Protein AF-A0A662VG75-F1 (afdb_monomer_lite)

Sequence (73 aa):
MKIILIAGMPGSGKSIVAKAARDLGLKVYNMGDVVREYTKKFYGVITPETMRETSRKLREVYGKNIVAVKTLE

Secondary structure (DSSP, 8-state):
---------TTSSHHHHHHHHHHTT-----HHHHHHHHHHHHHSS--HHHHHHHHHHHHHHH-TTHHHHHHH-

Foldseek 3Di:
DDDDDQDDDPPPCSVVVQVVCVVVVHDHWDLLVLLVVVLCVVPVDDDPVSSVVSLVVCCVPPNDCRSVVVRVD

Structure (mmCIF, N/CA/C/O backbone):
data_AF-A0A662VG75-F1
#
_entry.id   AF-A0A662VG75-F1
#
loop_
_atom_site.group_PDB
_atom_site.id
_atom_site.type_symbol
_atom_site.label_atom_id
_atom_site.label_alt_id
_atom_site.label_comp_id
_atom_site.label_asym_id
_atom_site.label_entity_id
_atom_site.label_seq_id
_atom_site.pdbx_PDB_ins_code
_atom_site.Cartn_x
_atom_site.Cartn_y
_atom_site.Cartn_z
_atom_site.occupancy
_atom_site.B_iso_or_equiv
_atom_site.auth_seq_id
_atom_site.auth_comp_id
_atom_site.auth_asym_id
_atom_site.auth_atom_id
_atom_site.pdbx_PDB_model_num
ATOM 1 N N . MET A 1 1 ? -21.584 -5.747 6.412 1.00 84.12 1 MET A N 1
ATOM 2 C CA . MET A 1 1 ? -20.239 -5.356 6.899 1.00 84.12 1 MET A CA 1
ATOM 3 C C . MET A 1 1 ? -19.966 -3.916 6.4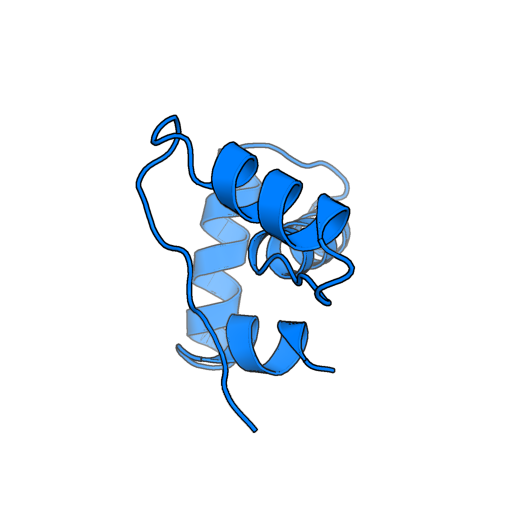82 1.00 84.12 1 M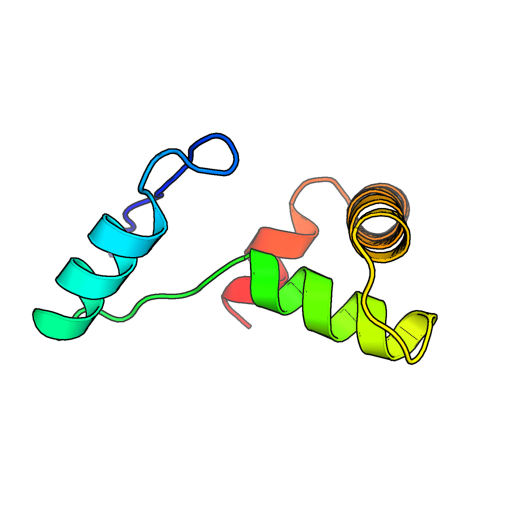ET A C 1
ATOM 5 O O . MET A 1 1 ? -20.342 -3.565 5.372 1.00 84.12 1 MET A O 1
ATOM 9 N N . LYS A 1 2 ? -19.379 -3.077 7.346 1.00 91.06 2 LYS A N 1
ATOM 10 C CA . LYS A 1 2 ? -19.010 -1.691 6.995 1.00 91.06 2 LYS A CA 1
ATOM 11 C C . LYS A 1 2 ? -17.546 -1.647 6.546 1.00 91.06 2 LYS A C 1
ATOM 13 O O . LYS A 1 2 ? -16.714 -2.304 7.160 1.00 91.06 2 LYS A O 1
ATOM 18 N N . ILE A 1 3 ? -17.250 -0.880 5.498 1.00 93.31 3 ILE A N 1
ATOM 19 C CA . ILE A 1 3 ? -15.891 -0.654 4.982 1.00 93.31 3 ILE A CA 1
ATOM 20 C C . ILE A 1 3 ? -15.630 0.850 5.004 1.00 93.31 3 ILE A C 1
ATOM 22 O O . ILE A 1 3 ? -16.480 1.628 4.573 1.00 93.31 3 ILE A O 1
ATOM 26 N N . ILE A 1 4 ? -14.462 1.252 5.503 1.00 94.81 4 ILE A N 1
ATOM 27 C CA . ILE A 1 4 ? -14.015 2.647 5.521 1.00 94.81 4 ILE A CA 1
ATOM 28 C C . ILE A 1 4 ? -12.874 2.783 4.514 1.00 94.81 4 ILE A C 1
ATOM 30 O O . ILE A 1 4 ? -11.863 2.090 4.623 1.00 94.81 4 ILE A O 1
ATOM 34 N N . LEU A 1 5 ? -13.039 3.668 3.531 1.00 96.06 5 LEU A N 1
ATOM 35 C CA . LEU A 1 5 ? -12.023 3.951 2.520 1.00 96.06 5 LEU A CA 1
ATOM 36 C C . LEU A 1 5 ? -11.261 5.221 2.894 1.00 96.06 5 LEU A C 1
ATOM 38 O O . LEU A 1 5 ? -11.856 6.282 3.062 1.00 96.06 5 LEU A O 1
ATOM 42 N N . ILE A 1 6 ? -9.937 5.111 2.999 1.00 95.75 6 ILE A N 1
ATOM 43 C CA . ILE A 1 6 ? -9.048 6.242 3.282 1.00 95.75 6 ILE A CA 1
ATOM 44 C C . ILE A 1 6 ? -8.314 6.603 1.989 1.00 95.75 6 ILE A C 1
ATOM 46 O O . ILE A 1 6 ? -7.524 5.811 1.474 1.00 95.75 6 ILE A O 1
ATOM 50 N N . ALA A 1 7 ? -8.545 7.811 1.478 1.00 94.88 7 ALA A N 1
ATOM 51 C CA . ALA A 1 7 ? -7.899 8.335 0.277 1.00 94.88 7 ALA A CA 1
ATOM 52 C C . ALA A 1 7 ? -7.211 9.679 0.560 1.00 94.88 7 ALA A C 1
ATOM 54 O O . ALA A 1 7 ? -7.575 10.399 1.485 1.00 94.88 7 ALA A O 1
ATOM 55 N N . GLY A 1 8 ? -6.193 10.015 -0.235 1.00 94.38 8 GLY A N 1
ATOM 56 C CA . GLY A 1 8 ? -5.504 11.303 -0.148 1.00 94.38 8 GLY A CA 1
ATOM 57 C C . GLY A 1 8 ? -4.174 11.323 -0.899 1.00 94.38 8 GLY A C 1
ATOM 58 O O . GLY A 1 8 ? -3.544 10.278 -1.100 1.00 94.38 8 GLY A O 1
ATOM 59 N N . MET A 1 9 ? -3.724 12.512 -1.298 1.00 92.75 9 MET A N 1
ATOM 60 C CA . MET A 1 9 ? -2.450 12.724 -2.002 1.00 92.75 9 MET A CA 1
ATOM 61 C C . MET A 1 9 ? -1.240 12.319 -1.142 1.00 92.75 9 MET A C 1
ATOM 63 O O . MET A 1 9 ? -1.352 12.260 0.086 1.00 92.75 9 MET A O 1
ATOM 67 N N . PRO A 1 10 ? -0.078 11.961 -1.722 1.00 89.94 10 PRO A N 1
ATOM 68 C CA . PRO A 1 10 ? 1.153 11.743 -0.951 1.00 89.94 10 PRO A CA 1
ATOM 69 C C . PRO A 1 10 ? 1.391 12.869 0.073 1.00 89.94 10 PRO A C 1
ATOM 71 O O . PRO A 1 10 ? 1.149 14.029 -0.228 1.00 89.94 10 PRO A O 1
ATOM 74 N N . GLY A 1 11 ? 1.779 12.518 1.303 1.00 92.38 11 GLY A N 1
ATOM 75 C CA . GLY A 1 11 ? 1.953 13.490 2.394 1.00 92.38 11 GLY A CA 1
ATOM 76 C C . GLY A 1 11 ? 0.677 13.935 3.129 1.00 92.38 11 GLY A C 1
ATOM 77 O O . GLY A 1 11 ? 0.788 14.516 4.198 1.00 92.38 11 GLY A O 1
ATOM 78 N N . SER A 1 12 ? -0.533 13.594 2.663 1.00 95.50 12 SER A N 1
ATOM 79 C CA . SER A 1 12 ? -1.806 14.057 3.262 1.00 95.50 12 SER A CA 1
ATOM 80 C C . SER A 1 12 ? -2.174 13.472 4.641 1.00 95.50 12 SER A C 1
ATOM 82 O O . SER A 1 12 ? -3.326 13.558 5.052 1.00 95.50 12 SER A O 1
ATOM 84 N N . GLY A 1 13 ? -1.269 12.764 5.321 1.00 95.25 13 GLY A N 1
ATOM 85 C CA . GLY A 1 13 ? -1.545 12.180 6.643 1.00 95.25 13 GLY A CA 1
ATOM 86 C C . GLY A 1 13 ? -2.426 10.920 6.665 1.00 95.25 13 GLY A C 1
ATOM 87 O O . GLY A 1 13 ? -2.674 10.375 7.734 1.00 95.25 13 GLY A O 1
ATOM 88 N N . LYS A 1 14 ? -2.846 10.370 5.518 1.00 95.69 14 LYS A N 1
ATOM 89 C CA . LYS A 1 14 ? -3.668 9.135 5.448 1.00 95.69 14 LYS A CA 1
ATOM 90 C C . LYS A 1 14 ? -3.093 7.934 6.223 1.00 95.69 14 LYS A C 1
ATOM 92 O O . LYS A 1 14 ? -3.848 7.155 6.799 1.00 95.69 14 LYS A O 1
ATOM 97 N N . SER A 1 15 ? -1.767 7.804 6.294 1.00 94.38 15 SER A N 1
ATOM 98 C CA . SER A 1 15 ? -1.106 6.746 7.074 1.00 94.38 15 SER A CA 1
ATOM 99 C C . SER A 1 15 ? -1.293 6.909 8.588 1.00 94.38 15 SER A C 1
ATOM 101 O O . SER A 1 15 ? -1.265 5.910 9.299 1.00 94.38 15 SER A O 1
ATOM 103 N N . ILE A 1 16 ? -1.514 8.136 9.076 1.00 96.94 16 ILE A N 1
ATOM 104 C CA . ILE A 1 16 ? -1.804 8.426 10.488 1.00 96.94 16 ILE A CA 1
ATOM 105 C C . ILE A 1 16 ? -3.180 7.860 10.847 1.00 96.94 16 ILE A C 1
ATOM 107 O O . ILE A 1 16 ? -3.302 7.125 11.821 1.00 96.94 16 ILE A O 1
ATOM 111 N N . VAL A 1 17 ? -4.191 8.112 10.008 1.00 96.44 17 VAL A N 1
ATOM 112 C CA . VAL A 1 17 ? -5.545 7.558 10.185 1.00 96.44 17 VAL A CA 1
ATOM 113 C C . VAL A 1 17 ? -5.520 6.029 10.136 1.00 96.44 17 VAL A C 1
ATOM 115 O O . VAL A 1 17 ? -6.093 5.367 10.996 1.00 96.44 17 VAL A O 1
ATOM 118 N N . ALA A 1 18 ? -4.802 5.456 9.165 1.00 96.12 18 ALA A N 1
ATOM 119 C CA . ALA A 1 18 ? -4.644 4.009 9.054 1.00 96.12 18 ALA A CA 1
ATOM 120 C C . ALA A 1 18 ? -3.946 3.398 10.283 1.00 96.12 18 ALA A C 1
ATOM 122 O O . ALA A 1 18 ? -4.299 2.297 10.695 1.00 96.12 18 ALA A O 1
ATOM 123 N N . LYS A 1 19 ? -2.967 4.094 10.877 1.00 96.94 19 LYS A N 1
ATOM 124 C CA . LYS A 1 19 ? -2.316 3.666 12.121 1.00 96.94 19 LYS A CA 1
ATOM 125 C C . LYS A 1 19 ? -3.293 3.706 13.297 1.00 96.94 19 LYS A C 1
ATOM 127 O O . LYS A 1 19 ? -3.459 2.684 13.945 1.00 96.94 19 LYS A O 1
ATOM 132 N N . ALA A 1 20 ? -4.002 4.817 13.495 1.00 97.88 20 ALA A N 1
ATOM 133 C CA . ALA A 1 20 ? -4.994 4.939 14.563 1.00 97.88 20 ALA A CA 1
ATOM 134 C C . ALA A 1 20 ? -6.074 3.844 14.482 1.00 97.88 20 ALA A C 1
ATOM 136 O O . ALA A 1 20 ? -6.437 3.255 15.492 1.00 97.88 20 ALA A O 1
ATOM 137 N N . ALA A 1 21 ? -6.544 3.508 13.275 1.00 97.06 21 ALA A N 1
ATOM 138 C CA . ALA A 1 21 ? -7.484 2.405 13.080 1.00 97.06 21 ALA A CA 1
ATOM 139 C C . ALA A 1 21 ? -6.902 1.042 13.509 1.00 97.06 21 ALA A C 1
ATOM 141 O O . ALA A 1 21 ? -7.608 0.262 14.145 1.00 97.06 21 ALA A O 1
ATOM 142 N N . ARG A 1 22 ? -5.622 0.765 13.209 1.00 97.00 22 ARG A N 1
ATOM 143 C CA . ARG A 1 22 ? -4.941 -0.454 13.688 1.00 97.00 22 ARG A CA 1
ATOM 144 C C . ARG A 1 22 ? -4.809 -0.471 15.207 1.00 97.00 22 ARG A C 1
ATOM 146 O O . ARG A 1 22 ? -5.069 -1.507 15.808 1.00 97.00 22 ARG A O 1
ATOM 153 N N . ASP A 1 23 ? -4.448 0.660 15.809 1.00 98.06 23 ASP A N 1
ATOM 154 C CA . ASP A 1 23 ? -4.284 0.792 17.263 1.00 98.06 23 ASP A CA 1
ATOM 155 C C . ASP A 1 23 ? -5.622 0.570 18.005 1.00 98.06 23 ASP A C 1
ATOM 157 O O . ASP A 1 23 ? -5.640 0.063 19.122 1.00 98.06 23 ASP A O 1
ATOM 161 N N . LEU A 1 24 ? -6.754 0.860 17.350 1.00 97.25 24 LEU A N 1
ATOM 162 C CA . LEU A 1 24 ? -8.112 0.546 17.820 1.00 97.25 24 LEU A CA 1
ATOM 163 C C . LEU A 1 24 ? -8.548 -0.913 17.562 1.00 97.25 24 LEU A C 1
ATOM 165 O O . LEU A 1 24 ? -9.709 -1.256 17.779 1.00 97.25 24 LEU A O 1
ATOM 169 N N . GLY A 1 25 ? -7.657 -1.773 17.063 1.00 97.12 25 GLY A N 1
ATOM 170 C CA . GLY A 1 25 ? -7.946 -3.180 16.772 1.00 97.12 25 GLY A CA 1
ATOM 171 C C . GLY A 1 25 ? -8.729 -3.420 15.476 1.00 97.12 25 GLY A C 1
ATOM 172 O O . GLY A 1 25 ? -9.187 -4.537 15.233 1.00 97.12 25 GLY A O 1
ATOM 173 N N . LEU A 1 26 ? -8.894 -2.405 14.619 1.00 96.19 26 LEU A N 1
ATOM 174 C CA . LEU A 1 26 ? -9.557 -2.581 13.328 1.00 96.19 26 LEU A CA 1
ATOM 175 C C . LEU A 1 26 ? -8.608 -3.238 12.324 1.00 96.19 26 LEU A C 1
ATOM 177 O O . LEU A 1 26 ? -7.425 -2.905 12.229 1.00 96.19 26 LEU A O 1
ATOM 181 N N . LYS A 1 27 ? -9.152 -4.138 11.500 1.00 94.94 27 LYS A N 1
ATOM 182 C CA . LYS A 1 27 ? -8.406 -4.714 10.379 1.00 94.94 27 LYS A CA 1
ATOM 183 C C . LYS A 1 27 ? -8.183 -3.639 9.313 1.00 94.94 27 LYS A C 1
ATOM 185 O O . LYS A 1 27 ? -9.139 -3.080 8.779 1.00 94.94 27 LYS A O 1
ATOM 190 N N . VAL A 1 28 ? -6.918 -3.366 8.994 1.00 95.81 28 VAL A N 1
ATOM 191 C CA . 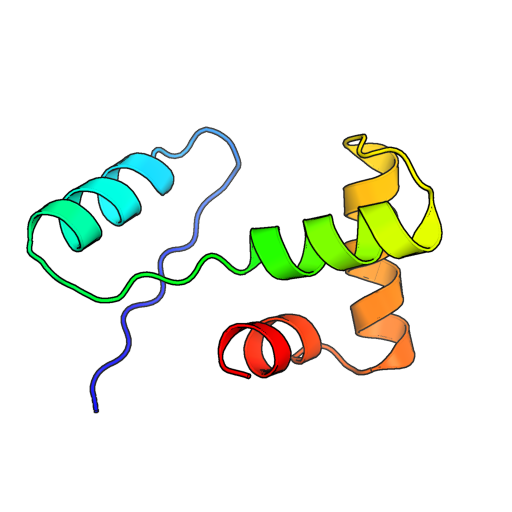VAL A 1 28 ? -6.520 -2.340 8.021 1.00 95.81 28 VAL A CA 1
ATOM 192 C C . VAL A 1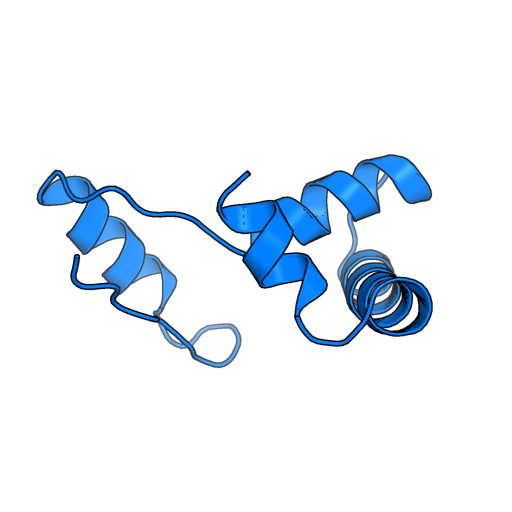 28 ? -5.732 -2.975 6.889 1.00 95.81 28 VAL A C 1
ATOM 194 O O . VAL A 1 28 ? -4.678 -3.565 7.117 1.00 95.81 28 VAL A O 1
ATOM 197 N N . TYR A 1 29 ? -6.210 -2.769 5.666 1.00 95.50 29 TYR A N 1
ATOM 198 C CA . TYR A 1 29 ? -5.537 -3.178 4.438 1.00 95.50 29 TYR A CA 1
ATOM 199 C C . TYR A 1 29 ? -5.005 -1.952 3.698 1.00 95.50 29 TYR A C 1
ATOM 201 O O . TYR A 1 29 ? -5.610 -0.879 3.739 1.00 95.50 29 TYR A O 1
ATOM 209 N N . ASN A 1 30 ? -3.880 -2.102 3.004 1.00 94.81 30 ASN A N 1
ATOM 210 C CA . ASN A 1 30 ? -3.269 -1.026 2.236 1.00 94.81 30 ASN A CA 1
ATOM 211 C C . ASN A 1 30 ? -3.149 -1.437 0.769 1.00 94.81 30 ASN A C 1
ATOM 213 O O . ASN A 1 30 ? -2.320 -2.265 0.405 1.00 94.81 30 ASN A O 1
ATOM 217 N N . MET A 1 31 ? -3.939 -0.792 -0.089 1.00 94.81 31 MET A N 1
ATOM 218 C CA . MET A 1 31 ? -3.938 -1.051 -1.534 1.00 94.81 31 MET A CA 1
ATOM 219 C C . MET A 1 31 ? -2.565 -0.838 -2.187 1.00 94.81 31 MET A C 1
ATOM 221 O O . MET A 1 31 ? -2.270 -1.417 -3.230 1.00 94.81 31 MET A O 1
ATOM 225 N N . GLY A 1 32 ? -1.710 -0.001 -1.592 1.00 94.00 32 GLY A N 1
ATOM 226 C CA . GLY A 1 32 ? -0.354 0.207 -2.087 1.00 94.00 32 GLY A CA 1
ATOM 227 C C . GLY A 1 32 ? 0.527 -1.038 -1.974 1.00 94.00 32 GLY A C 1
ATOM 228 O O . GLY A 1 32 ? 1.458 -1.170 -2.762 1.00 94.00 32 GLY A O 1
ATOM 229 N N . ASP A 1 33 ? 0.241 -1.946 -1.038 1.00 95.50 33 ASP A N 1
ATOM 230 C CA . ASP A 1 33 ? 1.063 -3.140 -0.807 1.00 95.50 33 ASP A CA 1
ATOM 231 C C . ASP A 1 33 ? 0.910 -4.147 -1.946 1.00 95.50 33 ASP A C 1
ATOM 233 O O . ASP A 1 33 ? 1.916 -4.657 -2.433 1.00 95.50 33 ASP A O 1
ATOM 237 N N . VAL A 1 34 ? -0.305 -4.296 -2.485 1.00 96.75 34 VAL A N 1
ATOM 238 C CA . VAL A 1 34 ? -0.554 -5.046 -3.725 1.00 96.75 34 VAL A CA 1
ATOM 239 C C . VAL A 1 34 ? 0.338 -4.519 -4.849 1.00 96.75 34 VAL A C 1
ATOM 241 O O . VAL A 1 34 ? 1.064 -5.273 -5.491 1.00 96.75 34 VAL A O 1
ATOM 244 N N . VAL A 1 35 ? 0.341 -3.201 -5.076 1.00 97.25 35 VAL A N 1
ATOM 245 C CA . VAL A 1 35 ? 1.153 -2.602 -6.146 1.00 97.25 35 VAL A CA 1
ATOM 246 C C . VAL A 1 35 ? 2.647 -2.833 -5.895 1.00 97.25 35 VAL A C 1
ATOM 248 O O . VAL A 1 35 ? 3.365 -3.147 -6.842 1.00 97.25 35 VAL A O 1
ATOM 251 N N . ARG A 1 36 ? 3.121 -2.739 -4.643 1.00 97.00 36 ARG A N 1
ATOM 252 C CA . ARG A 1 36 ? 4.523 -3.025 -4.276 1.00 97.00 36 ARG A CA 1
ATOM 253 C C . ARG A 1 36 ? 4.913 -4.465 -4.573 1.00 97.00 36 ARG A C 1
ATOM 255 O O . ARG A 1 36 ? 5.999 -4.695 -5.099 1.00 97.00 36 ARG A O 1
ATOM 262 N N . GLU A 1 37 ? 4.038 -5.415 -4.269 1.00 96.62 37 GLU A N 1
ATOM 263 C CA . GLU A 1 37 ? 4.282 -6.832 -4.516 1.00 96.62 37 GLU A CA 1
ATOM 264 C C . GLU A 1 37 ? 4.433 -7.118 -6.015 1.00 96.62 37 GLU A C 1
ATOM 266 O O . GLU A 1 37 ? 5.429 -7.707 -6.435 1.00 96.62 37 GLU A O 1
ATOM 271 N N . TYR A 1 38 ? 3.501 -6.628 -6.839 1.00 97.12 38 TYR A N 1
ATOM 272 C CA . TYR A 1 38 ? 3.605 -6.755 -8.296 1.00 97.12 38 TYR A CA 1
ATOM 273 C C . TYR A 1 38 ? 4.818 -6.014 -8.859 1.00 97.12 38 TYR A C 1
ATOM 275 O O . TYR A 1 38 ? 5.483 -6.534 -9.749 1.00 97.12 38 TYR A O 1
ATOM 283 N N . THR A 1 39 ? 5.155 -4.842 -8.316 1.00 98.19 39 THR A N 1
ATOM 284 C CA . THR A 1 39 ? 6.335 -4.078 -8.753 1.00 98.19 39 THR A CA 1
ATOM 285 C C . THR A 1 39 ? 7.604 -4.884 -8.501 1.00 98.19 39 THR A C 1
ATOM 287 O O . THR A 1 39 ? 8.421 -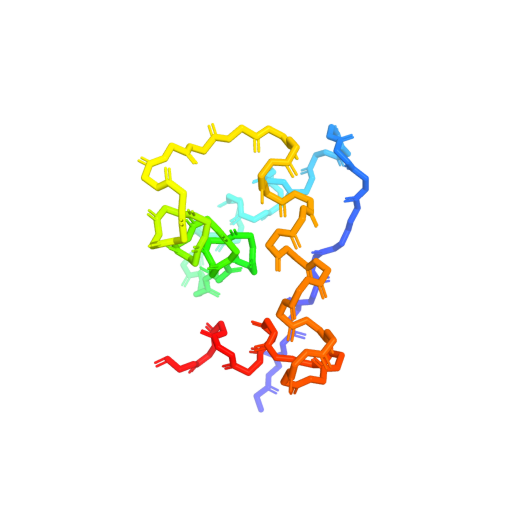5.055 -9.402 1.00 98.19 39 THR A O 1
ATOM 290 N N . LYS A 1 40 ? 7.736 -5.472 -7.305 1.00 97.75 40 LYS A N 1
ATOM 291 C CA . LYS A 1 40 ? 8.860 -6.351 -6.974 1.00 97.75 40 LYS A CA 1
ATOM 292 C C . LYS A 1 40 ? 8.900 -7.590 -7.876 1.00 97.75 40 LYS A C 1
ATOM 294 O O . LYS A 1 40 ? 9.983 -7.980 -8.294 1.00 97.75 40 LYS A O 1
ATOM 299 N N . LYS A 1 41 ? 7.746 -8.178 -8.213 1.00 96.44 41 LYS A N 1
ATOM 300 C CA . LYS A 1 41 ? 7.646 -9.319 -9.144 1.00 96.44 41 LYS A CA 1
ATOM 301 C C . LYS A 1 41 ? 8.050 -8.961 -10.579 1.00 96.44 41 LYS A C 1
ATOM 303 O O . LYS A 1 41 ? 8.677 -9.778 -11.240 1.00 96.44 41 LYS A O 1
ATOM 308 N N . PHE A 1 42 ? 7.692 -7.773 -11.065 1.00 96.12 42 PHE A N 1
ATOM 309 C CA . PHE A 1 42 ? 7.976 -7.349 -12.439 1.00 96.12 42 PHE A CA 1
ATOM 310 C C . PHE A 1 42 ? 9.397 -6.822 -12.634 1.00 96.12 42 PHE A C 1
ATOM 312 O O . PHE A 1 42 ? 9.984 -7.071 -13.682 1.00 96.12 42 PHE A O 1
ATOM 319 N N . TYR A 1 43 ? 9.938 -6.100 -11.651 1.00 96.69 43 TYR A N 1
ATOM 320 C CA . TYR A 1 43 ? 11.178 -5.337 -11.820 1.00 96.69 43 TYR A CA 1
ATOM 321 C C . TYR A 1 43 ? 12.291 -5.731 -10.841 1.00 96.69 43 TYR A C 1
ATOM 323 O O . TYR A 1 43 ? 13.421 -5.283 -11.001 1.00 96.69 43 TYR A O 1
ATOM 331 N N . GLY A 1 44 ? 12.006 -6.511 -9.792 1.00 95.88 44 GLY A N 1
ATOM 332 C CA . GLY A 1 44 ? 12.974 -6.872 -8.742 1.00 95.88 44 GLY A CA 1
ATOM 333 C C . GLY A 1 44 ? 13.345 -5.729 -7.782 1.00 95.88 44 GLY A C 1
ATOM 334 O O . GLY A 1 44 ? 13.715 -5.984 -6.637 1.00 95.88 44 GLY A O 1
ATOM 335 N N . VAL A 1 45 ? 13.179 -4.476 -8.206 1.00 94.44 45 VAL A N 1
ATOM 336 C CA . VAL A 1 45 ? 13.422 -3.250 -7.437 1.00 94.44 45 VAL A CA 1
ATOM 337 C C . VAL A 1 45 ? 12.158 -2.394 -7.376 1.00 94.44 45 VAL A C 1
ATOM 339 O O . VAL A 1 45 ? 11.337 -2.408 -8.290 1.00 94.44 45 VAL A O 1
ATOM 342 N N . ILE A 1 46 ? 11.993 -1.646 -6.283 1.00 97.19 46 ILE A N 1
ATOM 343 C CA . ILE A 1 46 ? 10.869 -0.724 -6.093 1.00 97.19 46 ILE A CA 1
ATOM 344 C C . ILE A 1 46 ? 11.392 0.711 -6.164 1.00 97.19 46 ILE A C 1
ATOM 346 O O . ILE A 1 46 ? 12.154 1.145 -5.304 1.00 97.19 46 ILE A O 1
ATOM 350 N N . THR A 1 47 ? 10.924 1.455 -7.162 1.00 96.88 47 THR A N 1
ATOM 351 C CA . THR A 1 47 ? 11.155 2.897 -7.345 1.00 96.88 47 THR A CA 1
ATOM 352 C C . THR A 1 47 ? 9.819 3.611 -7.598 1.00 96.88 47 THR A C 1
ATOM 354 O O . THR A 1 47 ? 8.826 2.956 -7.935 1.00 96.88 47 THR A O 1
ATOM 357 N N . PRO A 1 48 ? 9.729 4.946 -7.450 1.00 95.19 48 PRO A N 1
ATOM 358 C CA . PRO A 1 48 ? 8.510 5.686 -7.783 1.00 95.19 48 PRO A CA 1
ATOM 359 C C . PRO A 1 48 ? 8.024 5.460 -9.225 1.00 95.19 48 PRO A C 1
ATOM 361 O O . PRO A 1 48 ? 6.817 5.367 -9.462 1.00 95.19 48 PRO A O 1
ATOM 364 N N . GLU A 1 49 ? 8.947 5.338 -10.177 1.00 97.00 49 GLU A N 1
ATOM 365 C CA . GLU A 1 49 ? 8.672 5.121 -11.600 1.00 97.00 49 GLU A CA 1
ATOM 366 C C . GLU A 1 49 ? 8.076 3.732 -11.833 1.00 97.00 49 GLU A C 1
ATOM 368 O O . GLU A 1 49 ? 6.980 3.618 -12.382 1.00 97.00 49 GLU A O 1
ATOM 373 N N . THR A 1 50 ? 8.743 2.687 -11.332 1.00 97.81 50 THR A N 1
ATOM 374 C CA . THR A 1 50 ? 8.301 1.288 -11.479 1.00 97.81 50 THR A CA 1
ATOM 375 C C . THR A 1 50 ? 6.977 1.029 -10.757 1.00 97.81 50 THR A C 1
ATOM 377 O O . THR A 1 50 ? 6.117 0.309 -11.266 1.00 97.81 50 THR A O 1
ATOM 380 N N . MET A 1 51 ? 6.740 1.687 -9.617 1.00 96.69 51 MET A N 1
ATOM 381 C CA . MET A 1 51 ? 5.449 1.660 -8.921 1.00 96.69 51 MET A CA 1
ATOM 382 C C . MET A 1 51 ? 4.329 2.287 -9.759 1.00 96.69 51 MET A C 1
ATOM 384 O O . MET A 1 51 ? 3.222 1.742 -9.833 1.00 96.69 51 MET A O 1
ATOM 388 N N . ARG A 1 52 ? 4.590 3.441 -10.388 1.00 96.44 52 ARG A N 1
ATOM 389 C CA . ARG A 1 52 ? 3.615 4.131 -11.246 1.00 96.44 52 ARG A CA 1
ATOM 390 C C . ARG A 1 52 ? 3.290 3.28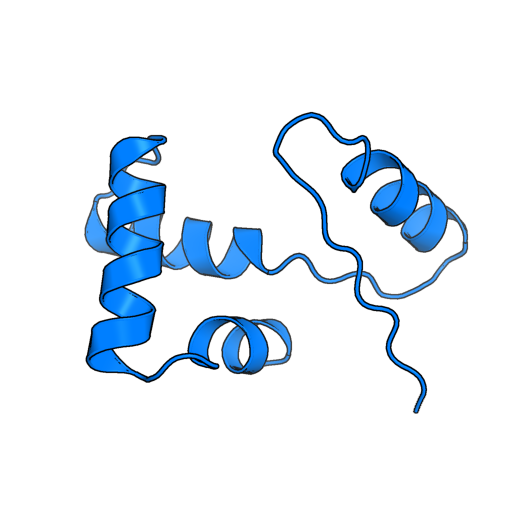9 -12.477 1.00 96.44 52 ARG A C 1
ATOM 392 O O . ARG A 1 52 ? 2.114 3.126 -12.803 1.00 96.44 52 ARG A O 1
ATOM 399 N N . GLU A 1 53 ? 4.314 2.727 -13.112 1.00 97.75 53 GLU A N 1
ATOM 400 C CA . GLU A 1 53 ? 4.173 1.865 -14.282 1.00 97.75 53 GLU A CA 1
ATOM 401 C C . GLU A 1 53 ? 3.388 0.592 -13.950 1.00 97.75 53 GLU A C 1
ATOM 403 O O . GLU A 1 53 ? 2.394 0.299 -14.612 1.00 97.75 53 GLU A O 1
ATOM 408 N N . THR A 1 54 ? 3.731 -0.092 -12.853 1.00 97.88 54 THR A N 1
ATOM 409 C CA . THR A 1 54 ? 2.993 -1.270 -12.364 1.00 97.88 54 THR A CA 1
ATOM 410 C C . THR A 1 54 ? 1.524 -0.946 -12.122 1.00 97.88 54 THR A C 1
ATOM 412 O O . THR A 1 54 ? 0.637 -1.671 -12.570 1.00 97.88 54 THR A O 1
ATOM 415 N N . SER A 1 55 ? 1.246 0.169 -11.440 1.00 96.62 55 SER A N 1
ATOM 416 C CA . SER A 1 55 ? -0.117 0.619 -11.151 1.00 96.62 55 SER A CA 1
ATOM 417 C C . SER A 1 55 ? -0.927 0.817 -12.439 1.00 96.62 55 SER A C 1
ATOM 419 O O . SER A 1 55 ? -2.100 0.440 -12.496 1.00 96.62 55 SER A O 1
ATOM 421 N N . ARG A 1 56 ? -0.319 1.395 -13.484 1.00 97.50 56 ARG A N 1
ATOM 422 C CA . ARG A 1 56 ? -0.961 1.574 -14.793 1.00 97.50 56 ARG A CA 1
ATOM 423 C C . ARG A 1 56 ? -1.182 0.229 -15.490 1.00 97.50 56 ARG A C 1
ATOM 425 O O . ARG A 1 56 ? -2.321 -0.089 -15.821 1.00 97.50 56 ARG A O 1
ATOM 432 N N . LYS A 1 57 ? -0.130 -0.586 -15.601 1.00 97.94 57 LYS A N 1
ATOM 433 C CA . LYS A 1 57 ? -0.137 -1.887 -16.284 1.00 97.94 57 LYS A CA 1
ATOM 434 C C . LYS A 1 57 ? -1.174 -2.846 -15.705 1.00 97.94 57 LYS A C 1
ATOM 436 O O . LYS A 1 57 ? -1.908 -3.482 -16.452 1.00 97.94 57 LYS A O 1
ATOM 441 N N . LEU A 1 58 ? -1.292 -2.915 -14.376 1.00 97.81 58 LEU A N 1
ATOM 442 C CA . LEU A 1 58 ? -2.313 -3.742 -13.729 1.00 97.81 58 LEU A CA 1
ATOM 443 C C . LEU A 1 58 ? -3.725 -3.347 -14.178 1.00 97.81 58 LEU A C 1
ATOM 445 O O . LEU A 1 58 ? -4.530 -4.220 -14.488 1.00 97.81 58 LEU A O 1
ATOM 449 N N . ARG A 1 59 ? -4.023 -2.042 -14.243 1.00 97.56 59 ARG A N 1
ATOM 450 C CA . ARG A 1 59 ? -5.349 -1.556 -14.656 1.00 97.56 59 ARG A CA 1
ATOM 451 C C . ARG A 1 59 ? -5.618 -1.753 -16.143 1.00 97.56 59 ARG A C 1
ATOM 453 O O . ARG A 1 59 ? -6.766 -1.989 -16.501 1.00 97.56 59 ARG A O 1
ATOM 460 N N . GLU A 1 60 ? -4.590 -1.640 -16.979 1.00 97.81 60 GLU A N 1
ATOM 461 C CA . GLU A 1 60 ? -4.681 -1.892 -18.422 1.00 97.81 60 GLU A CA 1
ATOM 462 C C . GLU A 1 60 ? -4.986 -3.368 -18.713 1.00 97.81 60 GLU A C 1
ATOM 464 O O . GLU A 1 60 ? -5.848 -3.655 -19.535 1.00 97.81 60 GLU A O 1
ATOM 469 N N . VAL A 1 61 ? -4.329 -4.298 -18.010 1.00 97.19 61 VAL A N 1
ATOM 470 C CA . VAL A 1 61 ? -4.449 -5.744 -18.271 1.00 97.19 61 VAL A CA 1
ATOM 471 C C . VAL A 1 61 ? -5.668 -6.368 -17.589 1.00 97.19 61 VAL A C 1
ATOM 473 O O . VAL A 1 61 ? -6.362 -7.179 -18.192 1.00 97.19 61 VAL A O 1
ATOM 476 N N . TYR A 1 62 ? -5.934 -6.009 -16.331 1.00 96.94 62 TYR A N 1
ATOM 477 C CA . TYR A 1 62 ? -6.923 -6.699 -15.490 1.00 96.94 62 TYR A CA 1
ATOM 478 C C . TYR A 1 62 ? -8.144 -5.839 -15.137 1.00 96.94 62 TYR A C 1
ATOM 480 O O . TYR A 1 62 ? -9.040 -6.295 -14.429 1.00 96.94 62 TYR A O 1
ATOM 488 N N . GLY A 1 63 ? -8.189 -4.589 -15.604 1.00 97.75 63 GLY A N 1
ATOM 489 C CA . GLY A 1 63 ? -9.283 -3.658 -15.344 1.00 97.75 63 GLY A CA 1
ATOM 490 C C . GLY A 1 63 ? -9.065 -2.736 -14.139 1.00 97.75 63 GLY A C 1
ATOM 491 O O . GLY A 1 63 ? -8.209 -2.936 -13.275 1.00 97.75 63 GLY A O 1
ATOM 492 N N . LYS A 1 64 ? -9.868 -1.665 -14.077 1.00 96.81 64 LYS A N 1
ATOM 493 C CA . LYS A 1 64 ? -9.677 -0.536 -13.143 1.00 96.81 64 LYS A CA 1
ATOM 494 C C . LYS A 1 64 ? -9.764 -0.918 -11.657 1.00 96.81 64 LYS A C 1
ATOM 496 O O . LYS A 1 64 ? -9.178 -0.223 -10.828 1.00 96.81 64 LYS A O 1
ATOM 501 N N . ASN A 1 65 ? -10.477 -1.990 -11.315 1.00 96.44 65 ASN A N 1
ATOM 502 C CA . ASN A 1 65 ? -10.735 -2.432 -9.941 1.00 96.44 65 ASN A CA 1
ATOM 503 C C . ASN A 1 65 ? -9.727 -3.466 -9.408 1.00 96.44 65 ASN A C 1
ATOM 505 O O . ASN A 1 65 ? -9.814 -3.818 -8.233 1.00 96.44 65 ASN A O 1
ATOM 509 N N . ILE A 1 66 ? -8.766 -3.929 -10.218 1.00 97.31 66 ILE A N 1
ATOM 510 C CA . ILE A 1 66 ? -7.878 -5.052 -9.869 1.00 97.31 66 ILE A CA 1
ATOM 511 C C . ILE A 1 66 ? -7.183 -4.900 -8.514 1.00 97.31 66 ILE A C 1
ATOM 513 O O . ILE A 1 66 ? -7.127 -5.845 -7.736 1.00 97.31 66 ILE A O 1
ATOM 517 N N . VAL A 1 67 ? -6.696 -3.699 -8.191 1.00 97.19 67 VAL A N 1
ATOM 518 C CA . VAL A 1 67 ? -5.982 -3.463 -6.928 1.00 97.19 67 VAL A CA 1
ATOM 519 C C . VAL A 1 67 ? -6.911 -3.682 -5.734 1.00 97.19 67 VAL A C 1
ATOM 521 O O . VAL A 1 67 ? -6.480 -4.236 -4.731 1.00 97.19 67 VAL A O 1
ATOM 524 N N . ALA A 1 68 ? -8.183 -3.288 -5.837 1.00 95.81 68 ALA A N 1
ATOM 525 C CA . ALA A 1 68 ? -9.155 -3.468 -4.761 1.00 95.81 68 ALA A CA 1
ATOM 526 C C . ALA A 1 68 ? -9.499 -4.947 -4.565 1.00 95.81 68 ALA A C 1
ATOM 528 O O . ALA A 1 68 ? -9.490 -5.416 -3.432 1.00 95.81 68 ALA A O 1
ATOM 529 N N . VAL A 1 69 ? -9.720 -5.677 -5.665 1.00 95.94 69 VAL A N 1
ATOM 530 C CA . VAL A 1 69 ? -9.968 -7.127 -5.641 1.00 95.94 69 VAL A CA 1
ATOM 531 C C . VAL A 1 69 ? -8.803 -7.846 -4.958 1.00 95.94 69 VAL A C 1
ATOM 533 O O . VAL A 1 69 ? -9.003 -8.509 -3.949 1.00 95.94 69 VAL A O 1
ATOM 536 N N . LYS A 1 70 ? -7.570 -7.588 -5.410 1.00 96.00 70 LYS A N 1
ATOM 537 C CA . LYS A 1 70 ? -6.346 -8.183 -4.849 1.00 96.00 70 LYS A CA 1
ATOM 538 C C . LYS A 1 70 ? -6.023 -7.767 -3.414 1.00 96.00 70 LYS A C 1
ATOM 540 O O . LYS A 1 70 ? -5.194 -8.403 -2.787 1.00 96.00 70 LYS A O 1
ATOM 545 N N . THR A 1 71 ? -6.618 -6.692 -2.898 1.00 96.19 71 THR A N 1
ATOM 546 C CA . THR A 1 71 ? -6.387 -6.249 -1.510 1.00 96.19 71 THR A CA 1
ATOM 547 C C . THR A 1 71 ? -7.179 -7.084 -0.500 1.00 96.19 71 THR A C 1
ATOM 549 O O . THR A 1 71 ? -6.830 -7.100 0.679 1.00 96.19 71 THR A O 1
ATOM 552 N N . LEU A 1 72 ? -8.269 -7.717 -0.941 1.00 90.94 72 LEU A N 1
ATOM 553 C CA . LEU A 1 72 ? -9.164 -8.508 -0.092 1.00 90.94 72 LEU A CA 1
ATOM 554 C C . LEU A 1 72 ? -9.056 -10.021 -0.338 1.00 90.94 72 LEU A C 1
ATOM 556 O O . LEU A 1 72 ? -9.710 -10.775 0.382 1.00 90.94 72 LEU A O 1
ATOM 560 N N . GLU A 1 73 ? -8.271 -10.431 -1.337 1.00 88.69 73 GLU A N 1
ATOM 561 C CA . GLU A 1 73 ? -7.778 -11.808 -1.488 1.00 88.69 73 GLU A CA 1
ATOM 562 C C . GLU A 1 73 ? -6.729 -12.117 -0.410 1.00 88.69 73 GLU A C 1
ATOM 564 O O . GLU A 1 73 ? -6.792 -13.232 0.152 1.00 88.69 73 GLU A O 1
#

pLDDT: mean 95.81, std 2.33, range [84.12, 98.19]

Radius of gyration: 13.46 Å; chains: 1; bounding box: 34×26×36 Å